Protein AF-A0A8H7WXX8-F1 (afdb_monomer_lite)

pLDDT: mean 72.3, std 23.57, range [33.09, 98.31]

Structure (mmCIF, N/CA/C/O backbone):
data_AF-A0A8H7WXX8-F1
#
_entry.id   AF-A0A8H7WXX8-F1
#
loop_
_atom_site.group_PDB
_atom_site.id
_atom_site.type_symbol
_atom_site.label_atom_id
_atom_site.label_alt_id
_atom_site.label_comp_id
_atom_site.label_asym_id
_atom_site.label_entity_id
_atom_site.label_seq_id
_atom_site.pdbx_PDB_ins_code
_atom_site.Cartn_x
_atom_site.Cartn_y
_atom_site.Cartn_z
_atom_site.occupancy
_atom_site.B_iso_or_equiv
_atom_site.auth_seq_id
_atom_site.auth_comp_id
_atom_site.auth_asym_id
_atom_site.auth_atom_id
_atom_site.pdbx_PDB_model_num
ATOM 1 N N . MET A 1 1 ? 23.672 -52.297 32.357 1.00 40.22 1 MET A N 1
ATOM 2 C CA . MET A 1 1 ? 25.130 -52.082 32.539 1.00 40.22 1 MET A CA 1
ATOM 3 C C . MET A 1 1 ? 25.827 -52.759 31.361 1.00 40.22 1 MET A C 1
ATOM 5 O O . MET A 1 1 ? 25.490 -53.898 31.115 1.00 40.22 1 MET A O 1
ATOM 9 N N . GLY A 1 2 ? 26.694 -52.182 30.537 1.00 42.31 2 GLY A N 1
ATOM 10 C CA . GLY A 1 2 ? 27.276 -50.852 30.474 1.00 42.31 2 GLY A CA 1
ATOM 11 C C . GLY A 1 2 ? 27.828 -50.578 29.061 1.00 42.31 2 GLY A C 1
ATOM 12 O O . GLY A 1 2 ? 28.259 -51.478 28.357 1.00 42.31 2 GLY A O 1
ATOM 13 N N . SER A 1 3 ? 27.739 -49.304 28.688 1.00 43.69 3 SER A N 1
ATOM 14 C CA . SER A 1 3 ? 28.697 -48.462 27.959 1.00 43.69 3 SER A CA 1
ATOM 15 C C . SER A 1 3 ? 29.525 -48.957 26.750 1.00 43.69 3 SER A C 1
ATOM 17 O O . SER A 1 3 ? 30.515 -49.655 26.902 1.00 43.69 3 SER A O 1
ATOM 19 N N . LYS A 1 4 ? 29.227 -48.310 25.607 1.00 49.16 4 LYS A N 1
ATOM 20 C CA . LYS A 1 4 ? 30.067 -47.362 24.818 1.00 49.16 4 LYS A 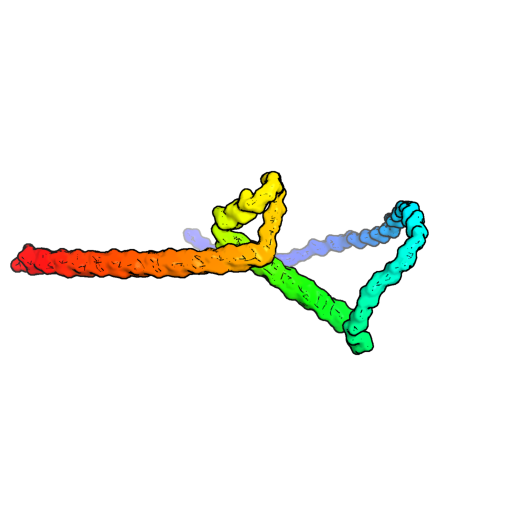CA 1
ATOM 21 C C . LYS A 1 4 ? 31.393 -47.804 24.152 1.00 49.16 4 LYS A C 1
ATOM 23 O O . LYS A 1 4 ? 32.374 -48.102 24.818 1.00 49.16 4 LYS A O 1
ATOM 28 N N . GLY A 1 5 ? 31.476 -47.446 22.858 1.00 41.72 5 GLY A N 1
ATOM 29 C CA . GLY A 1 5 ? 32.678 -46.949 22.150 1.00 41.72 5 GLY A CA 1
ATOM 30 C C . GLY A 1 5 ? 33.208 -47.895 21.057 1.00 41.72 5 GLY A C 1
ATOM 31 O O . GLY A 1 5 ? 33.133 -49.094 21.234 1.00 41.72 5 GLY A O 1
ATOM 32 N N . ARG A 1 6 ? 33.798 -47.486 19.920 1.00 42.03 6 ARG A N 1
ATOM 33 C CA . ARG A 1 6 ? 34.283 -46.181 19.435 1.00 42.03 6 ARG A CA 1
ATOM 34 C C . ARG A 1 6 ? 34.838 -46.350 17.982 1.00 42.03 6 ARG A C 1
ATOM 36 O O . ARG A 1 6 ? 35.588 -47.284 17.759 1.00 42.03 6 ARG A O 1
ATOM 43 N N . ARG A 1 7 ? 34.575 -45.369 17.089 1.00 51.28 7 ARG A N 1
ATOM 44 C CA . ARG A 1 7 ? 35.359 -44.880 15.899 1.00 51.28 7 ARG A CA 1
ATOM 45 C C . ARG A 1 7 ? 35.436 -45.643 14.541 1.00 51.28 7 ARG A C 1
ATOM 47 O O . ARG A 1 7 ? 36.187 -46.588 14.386 1.00 51.28 7 ARG A O 1
ATOM 54 N N . LYS A 1 8 ? 34.752 -45.056 13.535 1.00 44.47 8 LYS A N 1
ATOM 55 C CA . LYS A 1 8 ? 35.202 -44.424 12.252 1.00 44.47 8 LYS A CA 1
ATOM 56 C C . LYS A 1 8 ? 36.552 -44.844 11.617 1.00 44.47 8 LYS A C 1
ATOM 58 O O . LYS A 1 8 ? 37.580 -44.566 12.220 1.00 44.47 8 LYS A O 1
ATOM 63 N N . SER A 1 9 ? 36.549 -45.266 10.339 1.00 40.59 9 SER A N 1
ATOM 64 C CA . SER A 1 9 ? 37.198 -44.553 9.206 1.00 40.59 9 SER A CA 1
ATOM 65 C C . SER A 1 9 ? 36.992 -45.252 7.849 1.00 40.59 9 SER A C 1
ATOM 67 O O . SER A 1 9 ? 36.965 -46.471 7.751 1.00 40.59 9 SER A O 1
ATOM 69 N N . THR A 1 10 ? 36.855 -44.415 6.826 1.00 39.03 10 THR A N 1
ATOM 70 C CA . THR A 1 10 ? 36.746 -44.629 5.375 1.00 39.03 10 THR A CA 1
ATOM 71 C C . THR A 1 10 ? 38.097 -44.896 4.699 1.00 39.03 10 THR A C 1
ATOM 73 O O . THR A 1 10 ? 39.072 -44.282 5.130 1.00 39.03 10 THR A O 1
ATOM 76 N N . GLN A 1 11 ? 38.116 -45.668 3.598 1.00 41.81 11 GLN A N 1
ATOM 77 C CA . GLN A 1 11 ? 38.964 -45.495 2.390 1.00 41.81 11 GLN A CA 1
ATOM 78 C C . GLN A 1 11 ? 38.551 -46.541 1.314 1.00 41.81 11 GLN A C 1
ATOM 80 O O . GLN A 1 11 ? 38.459 -47.721 1.627 1.00 41.81 11 GLN A O 1
ATOM 85 N N . THR A 1 12 ? 37.941 -46.133 0.189 1.00 33.84 12 THR A N 1
ATOM 86 C CA . THR A 1 12 ? 38.526 -4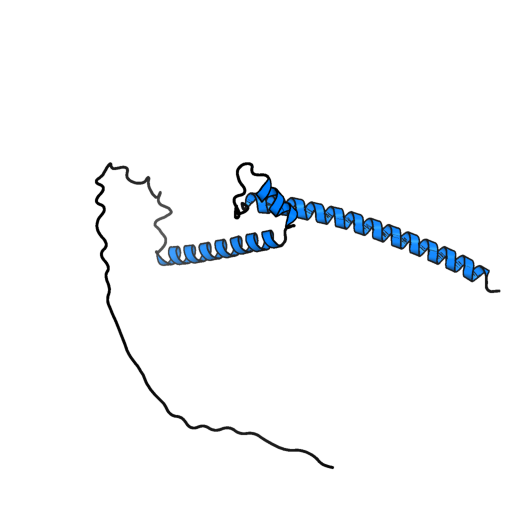5.831 -1.151 1.00 33.84 12 THR A CA 1
ATOM 87 C C . THR A 1 12 ? 38.889 -47.048 -2.016 1.00 33.84 12 THR A C 1
ATOM 89 O O . THR A 1 12 ? 39.817 -47.771 -1.685 1.00 33.84 12 THR A O 1
ATOM 92 N N . THR A 1 13 ? 38.210 -47.185 -3.164 1.00 42.72 13 THR A N 1
ATOM 93 C CA . THR A 1 13 ? 38.690 -47.672 -4.486 1.00 42.72 13 THR A CA 1
ATOM 94 C C . THR A 1 13 ? 37.670 -47.128 -5.512 1.00 42.72 13 THR A C 1
ATOM 96 O O . THR A 1 13 ? 36.482 -47.390 -5.379 1.00 42.72 13 THR A O 1
ATOM 99 N N . GLU A 1 14 ? 37.928 -46.066 -6.280 1.00 39.66 14 GLU A N 1
ATOM 100 C CA . GLU A 1 14 ? 38.730 -45.933 -7.515 1.00 39.66 14 GLU A CA 1
ATOM 101 C C . GLU A 1 14 ? 38.374 -46.898 -8.662 1.00 39.66 14 GLU A C 1
ATOM 103 O O . GLU A 1 14 ? 38.665 -48.090 -8.587 1.00 39.66 14 GLU A O 1
ATOM 108 N N . ARG A 1 15 ? 37.771 -46.316 -9.718 1.00 39.78 15 ARG A N 1
ATOM 109 C CA . ARG A 1 15 ? 37.930 -46.533 -11.181 1.00 39.78 15 ARG A CA 1
ATOM 110 C C . ARG A 1 15 ? 36.862 -45.661 -11.877 1.00 39.78 15 ARG A C 1
ATOM 112 O O . ARG A 1 15 ? 35.677 -45.867 -11.651 1.00 39.78 15 ARG A O 1
ATOM 119 N N . GLU A 1 16 ? 37.183 -44.501 -12.467 1.00 39.75 16 GLU A N 1
ATOM 120 C CA . GLU A 1 16 ? 37.710 -44.305 -13.842 1.00 39.75 16 GLU A CA 1
ATOM 121 C C . GLU A 1 16 ? 37.036 -45.249 -14.853 1.00 39.75 16 GLU A C 1
ATOM 123 O O . GLU A 1 16 ? 37.016 -46.452 -14.638 1.00 39.75 16 GLU A O 1
ATOM 128 N N . SER A 1 17 ? 36.452 -44.833 -15.975 1.00 39.19 17 SER A N 1
ATOM 129 C CA . SER A 1 17 ? 36.571 -43.636 -16.815 1.00 39.19 17 SER A CA 1
ATOM 130 C C . SER A 1 17 ? 35.573 -43.815 -17.967 1.00 39.19 17 SER A C 1
ATOM 132 O O . SER A 1 17 ? 35.411 -44.954 -18.379 1.00 39.19 17 SER A O 1
ATOM 134 N N . GLU A 1 18 ? 35.012 -42.756 -18.558 1.00 41.34 18 GLU A N 1
ATOM 135 C CA . GLU A 1 18 ? 34.835 -42.707 -20.022 1.00 41.34 18 GLU A CA 1
ATOM 136 C C . GLU A 1 18 ? 34.470 -41.301 -20.514 1.00 41.34 18 GLU A C 1
ATOM 138 O O . GLU A 1 18 ? 33.584 -40.618 -20.003 1.00 41.34 18 GLU A O 1
ATOM 143 N N . LYS A 1 19 ? 35.256 -40.857 -21.496 1.00 41.50 19 LYS A N 1
ATOM 144 C CA . LYS A 1 19 ? 35.140 -39.603 -22.234 1.00 41.50 19 LYS A CA 1
ATOM 145 C C . LYS A 1 19 ? 34.423 -39.924 -23.540 1.00 41.50 19 LYS A C 1
ATOM 147 O O . LYS A 1 19 ? 34.988 -40.641 -24.354 1.00 41.50 19 LYS A O 1
ATOM 152 N N . GLU A 1 20 ? 33.274 -39.315 -23.788 1.00 39.16 20 GLU A N 1
ATOM 153 C CA . GLU A 1 20 ? 32.626 -39.344 -25.102 1.00 39.16 20 GLU A CA 1
ATOM 154 C C . GLU A 1 20 ? 32.575 -37.918 -25.661 1.00 39.16 20 GLU A C 1
ATOM 156 O O . GLU A 1 20 ? 31.884 -37.025 -25.168 1.00 39.16 20 GLU A O 1
ATOM 161 N N . LYS A 1 21 ? 33.414 -37.701 -26.677 1.00 41.72 21 LYS A N 1
ATOM 162 C CA . LYS A 1 21 ? 33.381 -36.555 -27.577 1.00 41.72 21 LYS A CA 1
ATOM 163 C C . LYS A 1 21 ? 32.359 -36.876 -28.662 1.00 41.72 21 LYS A C 1
ATOM 165 O O . LYS A 1 21 ? 32.642 -37.728 -29.494 1.00 41.72 21 LYS A O 1
ATOM 170 N N . PHE A 1 22 ? 31.271 -36.119 -28.756 1.00 36.56 22 PHE A N 1
ATOM 171 C CA . PHE A 1 22 ? 30.501 -36.063 -29.996 1.00 36.56 22 PHE A CA 1
ATOM 172 C C . PHE A 1 22 ? 30.192 -34.615 -30.359 1.00 36.56 22 PHE A C 1
ATOM 174 O O . PHE A 1 22 ? 29.352 -33.944 -29.767 1.00 36.56 22 PHE A O 1
ATOM 181 N N . GLY A 1 23 ? 30.945 -34.117 -31.339 1.00 33.09 23 GLY A N 1
ATOM 182 C CA . GLY A 1 23 ? 30.562 -32.943 -32.099 1.00 33.09 23 GLY A CA 1
ATOM 183 C C . GLY A 1 23 ? 29.572 -33.359 -33.178 1.00 33.09 23 GLY A C 1
ATOM 184 O O . GLY A 1 23 ? 29.867 -34.249 -33.969 1.00 33.09 23 GLY A O 1
ATOM 185 N N . MET A 1 24 ? 28.438 -32.671 -33.256 1.00 41.88 24 MET A N 1
ATOM 186 C CA . MET A 1 24 ? 27.550 -32.707 -34.414 1.00 41.88 24 MET A CA 1
ATOM 187 C C . MET A 1 24 ? 27.205 -31.272 -34.804 1.00 41.88 24 MET A C 1
ATOM 189 O O . MET A 1 24 ? 26.537 -30.532 -34.088 1.00 41.88 24 MET A O 1
ATOM 193 N N . LYS A 1 25 ? 27.757 -30.879 -35.952 1.00 41.31 25 LYS A N 1
ATOM 194 C CA . LYS A 1 25 ? 27.338 -29.736 -36.761 1.00 41.31 25 LYS A CA 1
ATOM 195 C C . LYS A 1 25 ? 26.128 -30.156 -37.610 1.00 41.31 25 LYS A C 1
ATOM 197 O O . LYS A 1 25 ? 26.062 -31.326 -37.986 1.00 41.31 25 LYS A O 1
ATOM 202 N N . ARG A 1 26 ? 25.361 -29.147 -38.065 1.00 37.12 26 ARG A N 1
ATOM 203 C CA . ARG A 1 26 ? 24.238 -29.141 -39.048 1.00 37.12 26 ARG A CA 1
ATOM 204 C C . ARG A 1 26 ? 22.868 -29.243 -38.347 1.00 37.12 26 ARG A C 1
ATOM 206 O O . ARG A 1 26 ? 22.716 -30.080 -37.479 1.00 37.12 26 ARG A O 1
ATOM 213 N N . SER A 1 27 ? 21.886 -28.381 -38.609 1.00 42.44 27 SER A N 1
ATOM 214 C CA . SER A 1 27 ? 21.398 -27.915 -39.911 1.00 42.44 27 SER A CA 1
ATOM 215 C C . SER A 1 27 ? 21.223 -26.395 -40.029 1.00 42.44 27 SER A C 1
ATOM 217 O O . SER A 1 27 ? 20.784 -25.691 -39.126 1.00 42.44 27 SER A O 1
ATOM 219 N N . SER A 1 28 ? 21.580 -25.904 -41.210 1.00 38.75 28 SER A N 1
ATOM 220 C CA . SER A 1 28 ? 21.091 -24.670 -41.804 1.00 38.75 28 SER A CA 1
ATOM 221 C C . SER A 1 28 ? 19.741 -24.954 -42.462 1.00 38.75 28 SER A C 1
ATOM 223 O O . SER A 1 28 ? 19.708 -25.672 -43.462 1.00 38.75 28 SER A O 1
ATOM 225 N N . GLU A 1 29 ? 18.658 -24.376 -41.953 1.00 36.03 29 GLU A N 1
ATOM 226 C CA . GLU A 1 29 ? 17.398 -24.277 -42.691 1.00 36.03 29 GLU A CA 1
ATOM 227 C C . GLU A 1 29 ? 17.237 -22.854 -43.214 1.00 36.03 29 GLU A C 1
ATOM 229 O O . GLU A 1 29 ? 16.894 -21.910 -42.504 1.00 36.03 29 GLU A O 1
ATOM 234 N N . ALA A 1 30 ? 17.571 -22.724 -44.496 1.00 38.53 30 ALA A N 1
ATOM 235 C CA . ALA A 1 30 ? 17.175 -21.622 -45.340 1.00 38.53 30 ALA A CA 1
ATOM 236 C C . ALA A 1 30 ? 15.679 -21.773 -45.647 1.00 38.53 30 ALA A C 1
ATOM 238 O O . ALA A 1 30 ? 15.282 -22.692 -46.359 1.00 38.53 30 ALA A O 1
ATOM 239 N N . ALA A 1 31 ? 14.866 -20.860 -45.122 1.00 45.47 31 ALA A N 1
ATOM 240 C CA . ALA A 1 31 ? 13.502 -20.633 -45.578 1.00 45.47 31 ALA A CA 1
ATOM 241 C C . ALA A 1 31 ? 13.419 -19.224 -46.177 1.00 45.47 31 ALA A C 1
ATOM 243 O O . ALA A 1 31 ? 13.283 -18.221 -45.482 1.00 45.47 31 ALA A O 1
ATOM 244 N N . ASP A 1 32 ? 13.633 -19.213 -47.486 1.00 39.62 32 ASP A N 1
ATOM 245 C CA . ASP A 1 32 ? 12.936 -18.442 -48.512 1.00 39.62 32 ASP A CA 1
ATOM 246 C C . ASP A 1 32 ? 12.504 -16.987 -48.219 1.00 39.62 32 ASP A C 1
ATOM 248 O O . ASP A 1 32 ? 11.470 -16.683 -47.622 1.00 39.62 32 ASP A O 1
ATOM 252 N N . SER A 1 33 ? 13.340 -16.081 -48.723 1.00 43.47 33 SER A N 1
ATOM 253 C CA . SER A 1 33 ? 13.005 -14.938 -49.580 1.00 43.47 33 SER A CA 1
ATOM 254 C C . SER A 1 33 ? 11.538 -14.483 -49.629 1.00 43.47 33 SER A C 1
ATOM 256 O O . SER A 1 33 ? 10.743 -14.935 -50.449 1.00 43.47 33 SER A O 1
ATOM 258 N N . ARG A 1 34 ? 11.218 -13.414 -48.892 1.00 45.06 34 ARG A N 1
ATOM 259 C CA . ARG A 1 34 ? 10.220 -12.439 -49.362 1.00 45.06 34 ARG A CA 1
ATOM 260 C C . ARG A 1 34 ? 10.912 -11.137 -49.710 1.00 45.06 34 ARG A C 1
ATOM 262 O O . ARG A 1 34 ? 11.193 -10.290 -48.869 1.00 45.06 34 ARG A O 1
ATOM 269 N N . HIS A 1 35 ? 11.201 -11.043 -50.997 1.00 42.34 35 HIS A N 1
ATOM 270 C CA . HIS A 1 35 ? 11.630 -9.857 -51.710 1.00 42.34 35 HIS A CA 1
ATOM 271 C C . HIS A 1 35 ? 10.460 -8.871 -51.795 1.00 42.34 35 HIS A C 1
ATOM 273 O O . HIS A 1 35 ? 9.533 -9.069 -52.575 1.00 42.34 35 HIS A O 1
ATOM 279 N N . THR A 1 36 ? 10.482 -7.813 -50.987 1.00 47.03 36 THR A N 1
ATOM 280 C CA . THR A 1 36 ? 9.643 -6.626 -51.200 1.00 47.03 36 THR A CA 1
ATOM 281 C C . THR A 1 36 ? 10.564 -5.456 -51.512 1.00 47.03 36 THR A C 1
ATOM 283 O O . THR A 1 36 ? 11.251 -4.938 -50.630 1.00 47.03 36 THR A O 1
ATOM 286 N N . GLN A 1 37 ? 10.625 -5.079 -52.789 1.00 52.75 37 GLN A N 1
ATOM 287 C CA . GLN A 1 37 ? 11.390 -3.928 -53.253 1.00 52.75 37 GLN A CA 1
ATOM 288 C C . GLN A 1 37 ? 10.753 -2.618 -52.773 1.00 52.75 37 GLN A C 1
ATOM 290 O O . GLN A 1 37 ? 9.597 -2.326 -53.053 1.00 52.75 37 GLN A O 1
ATOM 295 N N . SER A 1 38 ? 11.565 -1.857 -52.042 1.00 41.19 38 SER A N 1
ATOM 296 C CA . SER A 1 38 ? 11.726 -0.400 -52.070 1.00 41.19 38 SER A CA 1
ATOM 297 C C . SER A 1 38 ? 10.511 0.503 -52.345 1.00 41.19 38 SER A C 1
ATOM 299 O O . SER A 1 38 ? 10.144 0.749 -53.490 1.00 41.19 38 SER A O 1
ATOM 301 N N . THR A 1 39 ? 10.135 1.254 -51.314 1.00 48.53 39 THR A N 1
ATOM 302 C CA . THR A 1 39 ? 10.135 2.723 -51.400 1.00 48.53 39 THR A CA 1
ATOM 303 C C . THR A 1 39 ? 10.952 3.249 -50.227 1.00 48.53 39 THR A C 1
ATOM 305 O O . THR A 1 39 ? 10.656 2.956 -49.070 1.00 48.53 39 THR A O 1
ATOM 308 N N . GLY A 1 40 ? 12.052 3.932 -50.541 1.00 53.91 40 GLY A N 1
ATOM 309 C CA . GLY A 1 40 ? 13.043 4.386 -49.576 1.00 53.91 40 GLY A CA 1
ATOM 310 C C . GLY A 1 40 ? 12.499 5.459 -48.640 1.00 53.91 40 GLY A C 1
ATOM 311 O O . GLY A 1 40 ? 12.200 6.569 -49.064 1.00 53.91 40 GLY A O 1
ATOM 312 N N . ILE A 1 41 ? 12.463 5.131 -47.352 1.00 56.53 41 ILE A N 1
ATOM 313 C CA . ILE A 1 41 ? 12.564 6.099 -46.263 1.00 56.53 41 ILE A CA 1
ATOM 314 C C . ILE A 1 41 ? 13.666 5.552 -45.347 1.00 56.53 41 ILE A C 1
ATOM 316 O O . ILE A 1 41 ? 13.438 4.550 -44.664 1.00 56.53 41 ILE A O 1
ATOM 320 N N . PRO A 1 42 ? 14.886 6.119 -45.360 1.00 59.31 42 PRO A N 1
ATOM 321 C CA . PRO A 1 42 ? 15.900 5.733 -44.389 1.00 59.31 42 PRO A CA 1
ATOM 322 C C . PRO A 1 42 ? 15.363 6.036 -42.979 1.00 59.31 42 PRO A C 1
ATOM 324 O O . PRO A 1 42 ? 14.787 7.109 -42.772 1.00 59.31 42 PRO A O 1
ATOM 327 N N . PRO A 1 43 ? 15.508 5.120 -42.002 1.00 59.69 43 PRO A N 1
ATOM 328 C CA . PRO A 1 43 ? 15.045 5.376 -40.645 1.00 59.69 43 PRO A CA 1
ATOM 329 C C . PRO A 1 43 ? 15.721 6.650 -40.123 1.00 59.69 43 PRO A C 1
ATOM 331 O O . PRO A 1 43 ? 16.932 6.812 -40.318 1.00 59.69 43 PRO A O 1
ATOM 334 N N . PRO A 1 44 ? 14.977 7.567 -39.476 1.00 50.69 44 PRO A N 1
ATOM 335 C CA . PRO A 1 44 ? 15.540 8.811 -38.995 1.00 50.69 44 PRO A CA 1
ATOM 336 C C . PRO A 1 44 ? 16.574 8.486 -37.923 1.00 50.69 44 PRO A C 1
ATOM 338 O O . PRO A 1 44 ? 16.249 8.108 -36.803 1.00 50.69 44 PRO A O 1
ATOM 341 N N . ASN A 1 45 ? 17.832 8.609 -38.338 1.00 45.84 45 ASN A N 1
ATOM 342 C CA . ASN A 1 45 ? 18.951 9.111 -37.568 1.00 45.84 45 ASN A CA 1
ATOM 343 C C . ASN A 1 45 ? 18.935 8.647 -36.101 1.00 45.84 45 ASN A C 1
ATOM 345 O O . ASN A 1 45 ? 18.379 9.319 -35.228 1.00 45.84 45 ASN A O 1
ATOM 349 N N . LYS A 1 46 ? 19.602 7.516 -35.824 1.00 52.34 46 LYS A N 1
ATOM 350 C CA . LYS A 1 46 ? 20.157 7.243 -34.493 1.00 52.34 46 LYS A CA 1
ATOM 351 C C . LYS A 1 46 ? 21.137 8.375 -34.203 1.00 52.34 46 LYS A C 1
ATOM 353 O O . LYS A 1 46 ? 22.323 8.258 -34.497 1.00 52.34 46 LYS A O 1
ATOM 358 N N . ARG A 1 47 ? 20.605 9.499 -33.718 1.00 44.94 47 ARG A N 1
ATOM 359 C CA . ARG A 1 47 ? 21.375 10.668 -33.318 1.00 44.94 47 ARG A CA 1
ATOM 360 C C . ARG A 1 47 ? 22.484 10.156 -32.419 1.00 44.94 47 ARG A C 1
ATOM 362 O O . ARG A 1 47 ? 22.216 9.439 -31.457 1.00 44.94 47 ARG A O 1
ATOM 369 N N . ALA A 1 48 ? 23.704 10.460 -32.826 1.00 50.53 48 ALA A N 1
ATOM 370 C CA . ALA A 1 48 ? 24.931 10.132 -32.144 1.00 50.53 48 ALA A CA 1
ATOM 371 C C . ALA A 1 48 ? 24.795 10.384 -30.633 1.00 50.53 48 ALA A C 1
ATOM 373 O O . ALA A 1 48 ? 24.800 11.525 -30.181 1.00 50.53 48 ALA A O 1
ATOM 374 N N . LEU A 1 49 ? 24.669 9.315 -29.845 1.00 55.34 49 LEU A N 1
ATOM 375 C CA . LEU A 1 49 ? 25.070 9.358 -28.446 1.00 55.34 49 LEU A CA 1
ATOM 376 C C . LEU A 1 49 ? 26.563 9.048 -28.441 1.00 55.34 49 LEU A C 1
ATOM 378 O O . LEU A 1 49 ? 26.931 7.886 -28.596 1.00 55.34 49 LEU A O 1
ATOM 382 N N . SER A 1 50 ? 27.360 10.115 -28.343 1.00 51.53 50 SER A N 1
ATOM 383 C CA . SER A 1 50 ? 28.790 10.146 -28.010 1.00 51.53 50 SER A CA 1
ATOM 384 C C . SER A 1 50 ? 29.588 8.928 -28.489 1.00 51.53 50 SER A C 1
ATOM 386 O O . SER A 1 50 ? 29.728 7.924 -27.786 1.00 51.53 50 SER A O 1
ATOM 388 N N . ASP A 1 51 ? 30.122 9.024 -29.704 1.00 56.75 51 ASP A N 1
ATOM 389 C CA . ASP A 1 51 ? 31.078 8.058 -30.244 1.00 56.75 51 ASP A CA 1
ATOM 390 C C . ASP A 1 51 ? 32.463 8.288 -29.612 1.00 56.75 51 ASP A C 1
ATOM 392 O O . ASP A 1 51 ? 33.367 8.850 -30.221 1.00 56.75 51 ASP A O 1
ATOM 396 N N . GLY A 1 52 ? 32.586 7.946 -28.327 1.00 61.94 52 GLY A N 1
ATOM 397 C CA . GLY A 1 52 ? 33.827 8.096 -27.559 1.00 61.94 52 GLY A CA 1
ATOM 398 C C . GLY A 1 52 ? 34.133 6.944 -26.601 1.00 61.94 52 GLY A C 1
ATOM 399 O O . GLY A 1 52 ? 35.264 6.836 -26.138 1.00 61.94 52 GLY A O 1
ATOM 400 N N . ASP A 1 53 ? 33.166 6.060 -26.323 1.00 61.34 53 ASP A N 1
ATOM 401 C CA . ASP A 1 53 ? 33.353 4.946 -25.388 1.00 61.34 53 ASP A CA 1
ATOM 402 C C . ASP A 1 53 ? 33.611 3.614 -26.107 1.00 61.34 53 ASP A C 1
ATOM 404 O O . ASP A 1 53 ? 32.874 3.254 -27.037 1.00 61.34 53 ASP A O 1
ATOM 408 N N . PRO A 1 54 ? 34.595 2.812 -25.652 1.00 72.50 54 PRO A N 1
ATOM 409 C CA . PRO A 1 54 ? 34.888 1.532 -26.271 1.00 72.50 54 PRO A CA 1
ATOM 410 C C . PRO A 1 54 ? 33.680 0.583 -26.150 1.00 72.50 54 PRO A C 1
ATOM 412 O O . PRO A 1 54 ? 32.981 0.571 -25.131 1.00 72.50 54 PRO A O 1
ATOM 415 N N . PRO A 1 55 ? 33.442 -0.294 -27.143 1.00 75.75 55 PRO A N 1
ATOM 416 C CA . PRO A 1 55 ? 32.249 -1.149 -27.218 1.00 75.75 55 PRO A CA 1
ATOM 417 C C . PRO A 1 55 ? 32.029 -2.031 -25.976 1.00 75.75 55 PRO A C 1
ATOM 419 O O . PRO A 1 55 ? 30.892 -2.362 -25.638 1.00 75.75 55 PRO A O 1
ATOM 422 N N . LYS A 1 56 ? 33.104 -2.364 -25.249 1.00 75.56 56 LYS A N 1
ATOM 423 C CA . LYS A 1 56 ? 33.058 -3.108 -23.980 1.00 75.56 56 LYS A CA 1
ATOM 424 C C . LYS A 1 56 ? 32.415 -2.306 -22.839 1.00 75.56 56 LYS A C 1
ATOM 426 O O . LYS A 1 56 ? 31.653 -2.875 -22.062 1.00 75.56 56 LYS A O 1
ATOM 431 N N . VAL A 1 57 ? 32.672 -0.998 -22.755 1.00 80.00 57 VAL A N 1
ATOM 432 C CA . VAL A 1 57 ? 32.080 -0.110 -21.735 1.00 80.00 57 VAL A CA 1
ATOM 433 C C . VAL A 1 57 ? 30.579 0.034 -21.974 1.00 80.00 57 VAL A C 1
ATOM 435 O O . VAL A 1 57 ? 29.790 -0.151 -21.049 1.00 80.00 57 VAL A O 1
ATOM 438 N N . ARG A 1 58 ? 30.164 0.213 -23.234 1.00 87.44 58 ARG A N 1
ATOM 439 C CA . ARG A 1 58 ? 28.742 0.263 -23.623 1.00 87.44 58 ARG A CA 1
ATOM 440 C C . ARG A 1 58 ? 28.015 -1.049 -23.323 1.00 87.44 58 ARG A C 1
ATOM 442 O O . ARG A 1 58 ? 26.896 -1.038 -22.821 1.00 87.44 58 ARG A O 1
ATOM 449 N N . HIS A 1 59 ? 28.653 -2.187 -23.597 1.00 89.38 59 HIS A N 1
ATOM 450 C CA . HIS A 1 59 ? 28.092 -3.500 -23.284 1.00 89.38 59 HIS A CA 1
ATOM 451 C C . HIS A 1 59 ? 27.885 -3.699 -21.776 1.00 89.38 59 HIS A C 1
ATOM 453 O O . HIS A 1 59 ? 26.794 -4.085 -21.356 1.00 89.38 59 HIS A O 1
ATOM 459 N N . ASN A 1 60 ? 28.892 -3.372 -20.962 1.00 92.38 60 ASN A N 1
ATOM 460 C CA . ASN A 1 60 ? 28.786 -3.441 -19.504 1.00 92.38 60 ASN A CA 1
ATOM 461 C C . ASN A 1 60 ? 27.698 -2.502 -18.970 1.00 92.38 60 ASN A C 1
ATOM 463 O O . ASN A 1 60 ? 26.894 -2.916 -18.139 1.00 92.38 60 ASN A O 1
ATOM 467 N N . HIS A 1 61 ? 27.622 -1.273 -19.486 1.00 94.62 61 HIS A N 1
ATOM 468 C CA . HIS A 1 61 ? 26.571 -0.324 -19.126 1.00 94.62 61 HIS A CA 1
ATOM 469 C C . HIS A 1 61 ? 25.172 -0.877 -19.438 1.00 94.62 61 HIS A C 1
ATOM 471 O O . HIS A 1 61 ? 24.304 -0.873 -18.570 1.00 94.62 61 HIS A O 1
ATOM 477 N N . ASN A 1 62 ? 24.972 -1.454 -20.626 1.00 94.88 62 ASN A N 1
ATOM 478 C CA . ASN A 1 62 ? 23.697 -2.062 -21.012 1.00 94.88 62 ASN A CA 1
ATOM 479 C C . ASN A 1 62 ? 23.308 -3.246 -20.113 1.00 94.88 62 ASN A C 1
ATOM 481 O O . ASN A 1 62 ? 22.131 -3.410 -19.789 1.00 94.88 62 ASN A O 1
ATOM 485 N N . ILE A 1 63 ? 24.273 -4.081 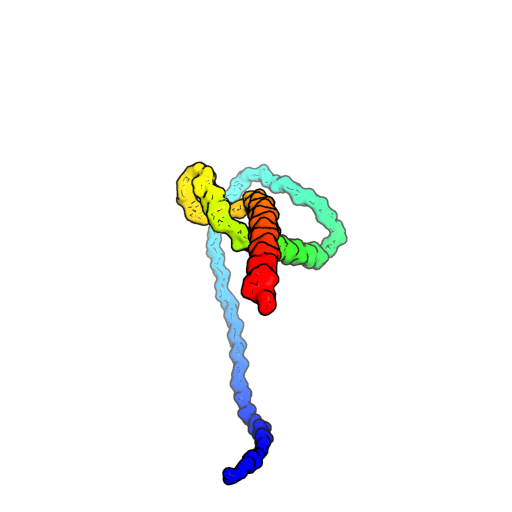-19.709 1.00 95.94 63 ILE A N 1
ATOM 486 C CA . ILE A 1 63 ? 24.021 -5.178 -18.761 1.00 95.94 63 ILE A CA 1
ATOM 487 C C . ILE A 1 63 ? 23.580 -4.614 -17.412 1.00 95.94 63 ILE A C 1
ATOM 489 O O . ILE A 1 63 ? 22.594 -5.090 -16.848 1.00 95.94 63 ILE A O 1
ATOM 493 N N . THR A 1 64 ? 24.295 -3.612 -16.903 1.00 96.62 64 THR A N 1
ATOM 494 C CA . THR A 1 64 ? 23.972 -2.960 -15.631 1.00 96.62 64 THR A CA 1
ATOM 495 C C . THR A 1 64 ? 22.578 -2.344 -15.670 1.00 96.62 64 THR A C 1
ATOM 497 O O . THR A 1 64 ? 21.769 -2.630 -14.791 1.00 96.62 64 THR A O 1
ATOM 500 N N . GLU A 1 65 ? 22.250 -1.598 -16.724 1.00 97.75 65 GLU A N 1
ATOM 501 C CA . GLU A 1 65 ? 20.932 -0.986 -16.903 1.00 97.75 65 GLU A CA 1
ATOM 502 C C . GLU A 1 65 ? 19.823 -2.039 -17.011 1.00 97.75 65 GLU A C 1
ATOM 504 O O . GLU A 1 65 ? 18.781 -1.934 -16.366 1.00 97.75 65 GLU A O 1
ATOM 509 N N . LYS A 1 66 ? 20.053 -3.124 -17.763 1.00 97.69 66 LYS A N 1
ATOM 510 C CA . LYS A 1 66 ? 19.092 -4.231 -17.850 1.00 97.69 66 LYS A CA 1
ATOM 511 C C . LYS A 1 66 ? 18.834 -4.862 -16.481 1.00 97.69 66 LYS A C 1
ATOM 513 O O . LYS A 1 66 ? 17.681 -5.134 -16.153 1.00 97.69 66 LYS A O 1
ATOM 518 N N . ARG A 1 67 ? 19.882 -5.088 -15.681 1.00 97.88 67 ARG A N 1
ATOM 519 C CA . ARG A 1 67 ? 19.753 -5.624 -14.314 1.00 97.88 67 ARG A CA 1
ATOM 520 C C . ARG A 1 67 ? 19.006 -4.656 -13.402 1.00 97.88 67 ARG A C 1
ATOM 522 O O . ARG A 1 67 ? 18.129 -5.095 -12.664 1.00 97.88 67 ARG A O 1
ATOM 529 N N . TYR A 1 68 ? 19.310 -3.362 -13.487 1.00 98.31 68 TYR A N 1
ATOM 530 C CA . TYR A 1 68 ? 18.607 -2.325 -12.735 1.00 98.31 68 TYR A CA 1
ATOM 531 C C . TYR A 1 68 ? 17.111 -2.311 -13.069 1.00 98.31 68 TYR A C 1
ATOM 533 O O . TYR A 1 68 ? 16.277 -2.417 -12.171 1.00 98.31 68 TYR A O 1
ATOM 541 N N . ARG A 1 69 ? 16.762 -2.298 -14.361 1.00 97.94 69 ARG A N 1
ATOM 542 C CA . ARG A 1 69 ? 15.366 -2.348 -14.819 1.00 97.94 69 ARG A CA 1
ATOM 543 C C . ARG A 1 69 ? 14.655 -3.636 -14.418 1.00 97.94 69 ARG A C 1
ATOM 545 O O . ARG A 1 69 ? 13.474 -3.573 -14.097 1.00 97.94 69 ARG A O 1
ATOM 552 N N . SER A 1 70 ? 15.349 -4.776 -14.434 1.00 97.88 70 SER A N 1
ATOM 553 C CA . SER A 1 70 ? 14.796 -6.048 -13.953 1.00 97.88 70 SER A CA 1
ATOM 554 C C . SER A 1 70 ? 14.436 -5.948 -12.476 1.00 97.88 70 SER A C 1
ATOM 556 O O . SER A 1 70 ? 13.276 -6.123 -12.137 1.00 97.88 70 SER A O 1
ATOM 558 N N . ARG A 1 71 ? 15.390 -5.537 -11.629 1.00 97.94 71 ARG A N 1
ATOM 559 C CA . ARG A 1 71 ? 15.161 -5.364 -10.189 1.00 97.94 71 ARG A CA 1
ATOM 560 C C . ARG A 1 71 ? 14.010 -4.399 -9.902 1.00 97.94 71 ARG A C 1
ATOM 562 O O . ARG A 1 71 ? 13.230 -4.635 -8.989 1.00 97.94 71 ARG A O 1
ATOM 569 N N . LEU A 1 72 ? 13.913 -3.308 -10.661 1.00 97.31 72 LEU A N 1
ATOM 570 C CA . LEU A 1 72 ? 12.810 -2.358 -10.534 1.00 97.31 72 LEU A CA 1
ATOM 571 C C . LEU A 1 72 ? 11.474 -3.013 -10.900 1.00 97.31 72 LEU A C 1
ATOM 573 O O . LEU A 1 72 ? 10.500 -2.821 -10.187 1.00 97.31 72 LEU A O 1
ATOM 577 N N . ASN A 1 73 ? 11.403 -3.789 -11.982 1.00 96.56 73 ASN A N 1
ATOM 578 C CA . ASN A 1 73 ? 10.172 -4.496 -12.339 1.00 96.56 73 ASN A CA 1
ATOM 579 C C . ASN A 1 73 ? 9.770 -5.516 -11.261 1.00 96.56 73 ASN A C 1
ATOM 581 O O . ASN A 1 73 ? 8.604 -5.539 -10.887 1.00 96.56 73 ASN A O 1
ATOM 585 N N . ASP A 1 74 ? 10.729 -6.250 -10.689 1.00 97.00 74 ASP A N 1
ATOM 586 C CA . ASP A 1 74 ? 10.466 -7.195 -9.594 1.00 97.00 74 ASP A CA 1
ATOM 587 C C . ASP A 1 74 ? 9.851 -6.481 -8.367 1.00 97.00 74 ASP A C 1
ATOM 589 O O . ASP A 1 74 ? 8.990 -7.022 -7.671 1.00 97.00 74 ASP A O 1
ATOM 593 N N . GLN A 1 75 ? 10.251 -5.227 -8.111 1.00 97.31 75 GLN A N 1
ATOM 594 C CA . GLN A 1 75 ? 9.648 -4.394 -7.062 1.00 97.31 75 GLN A CA 1
ATOM 595 C C . GLN A 1 75 ? 8.203 -3.993 -7.381 1.00 97.31 75 GLN A C 1
ATOM 597 O O . GLN A 1 75 ? 7.397 -3.916 -6.460 1.00 97.31 75 GLN A O 1
ATOM 602 N N . PHE A 1 76 ? 7.850 -3.766 -8.651 1.00 96.19 76 PHE A N 1
ATOM 603 C CA . PHE A 1 76 ? 6.455 -3.524 -9.045 1.00 96.19 76 PHE A CA 1
ATOM 604 C C . PHE A 1 76 ? 5.590 -4.771 -8.864 1.00 96.19 76 PHE A C 1
ATOM 606 O O . PHE A 1 76 ? 4.462 -4.645 -8.398 1.00 96.19 76 PHE A O 1
ATOM 613 N N . ASP A 1 77 ? 6.118 -5.956 -9.173 1.00 94.56 77 ASP A N 1
ATOM 614 C CA . ASP A 1 77 ? 5.400 -7.220 -8.966 1.00 94.56 77 ASP A CA 1
ATOM 615 C C . ASP A 1 77 ? 5.194 -7.503 -7.468 1.00 94.56 77 ASP A C 1
ATOM 617 O O . ASP A 1 77 ? 4.114 -7.911 -7.042 1.00 94.56 77 ASP A O 1
ATOM 621 N N . THR A 1 78 ? 6.210 -7.209 -6.650 1.00 96.50 78 THR A N 1
ATOM 622 C CA . THR A 1 78 ? 6.116 -7.281 -5.181 1.00 96.50 78 THR A CA 1
ATOM 623 C C . THR A 1 78 ? 5.121 -6.262 -4.627 1.00 96.50 78 THR A C 1
ATOM 625 O O . THR A 1 78 ? 4.369 -6.566 -3.707 1.00 96.50 78 THR A O 1
ATOM 628 N N . LEU A 1 79 ? 5.095 -5.045 -5.177 1.00 96.56 79 LEU A N 1
ATOM 629 C CA . LEU A 1 79 ? 4.133 -4.030 -4.766 1.00 96.56 79 LEU A CA 1
ATOM 630 C C . LEU A 1 79 ? 2.710 -4.474 -5.109 1.00 96.56 79 LEU A C 1
ATOM 632 O O . LEU A 1 79 ? 1.851 -4.425 -4.242 1.00 96.56 79 LEU A O 1
ATOM 636 N N . LEU A 1 80 ? 2.479 -4.977 -6.325 1.00 94.25 80 LEU A N 1
ATOM 637 C CA . LEU A 1 80 ? 1.188 -5.514 -6.763 1.00 94.25 80 LEU A CA 1
ATOM 638 C C . LEU A 1 80 ? 0.651 -6.612 -5.842 1.00 94.25 80 LEU A C 1
ATOM 640 O O . LEU A 1 80 ? -0.536 -6.603 -5.532 1.00 94.25 80 LEU A O 1
ATOM 644 N N . SER A 1 81 ? 1.505 -7.534 -5.391 1.00 93.25 81 SER A N 1
ATOM 645 C CA . SER A 1 81 ? 1.082 -8.621 -4.500 1.00 93.25 81 SER A CA 1
ATOM 646 C C . SER A 1 81 ? 0.758 -8.163 -3.075 1.00 93.25 81 SER A C 1
ATOM 648 O O . SER A 1 81 ? 0.013 -8.848 -2.378 1.00 93.25 81 SER A O 1
ATOM 650 N N . ALA A 1 82 ? 1.282 -7.011 -2.648 1.00 95.38 82 ALA A N 1
ATOM 651 C CA . ALA A 1 82 ? 0.965 -6.400 -1.360 1.00 95.38 82 ALA A CA 1
ATOM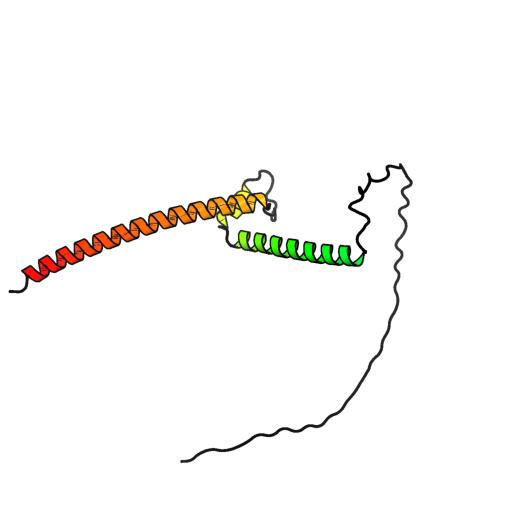 652 C C . ALA A 1 82 ? -0.338 -5.578 -1.382 1.00 95.38 82 ALA A C 1
ATOM 654 O O . ALA A 1 82 ? -0.834 -5.202 -0.322 1.00 95.38 82 ALA A O 1
ATOM 655 N N . LEU A 1 83 ? -0.888 -5.278 -2.564 1.00 94.25 83 LEU A N 1
ATOM 656 C CA . LEU A 1 83 ? -2.119 -4.501 -2.693 1.00 94.25 83 LEU A CA 1
ATOM 657 C C . LEU A 1 83 ? -3.367 -5.363 -2.468 1.00 94.25 83 LEU A C 1
ATOM 659 O O . LEU A 1 83 ? -3.379 -6.553 -2.788 1.00 94.25 83 LEU A O 1
ATOM 663 N N . PRO A 1 84 ? -4.462 -4.762 -1.971 1.00 92.69 84 PRO A N 1
ATOM 664 C CA . PRO A 1 84 ? -5.726 -5.463 -1.805 1.00 92.69 84 PRO A CA 1
ATOM 665 C C . PRO A 1 84 ? -6.258 -5.965 -3.154 1.00 92.69 84 PRO A C 1
ATOM 667 O O . PRO A 1 84 ? -6.472 -5.193 -4.093 1.00 92.69 84 PRO A O 1
ATOM 670 N N . ALA A 1 85 ? -6.527 -7.272 -3.223 1.00 86.62 85 ALA A N 1
ATOM 671 C CA . ALA A 1 85 ? -7.022 -7.939 -4.428 1.00 86.62 85 ALA A CA 1
ATOM 672 C C . ALA A 1 85 ? -8.352 -7.352 -4.935 1.00 86.62 85 ALA A C 1
ATOM 674 O O . ALA A 1 85 ? -8.606 -7.355 -6.136 1.00 86.62 85 ALA A O 1
ATOM 675 N N . SER A 1 86 ? -9.182 -6.807 -4.041 1.00 84.56 86 SER A N 1
ATOM 676 C CA . SER A 1 86 ? -10.428 -6.120 -4.397 1.00 84.56 86 SER A CA 1
ATOM 677 C C . SER A 1 86 ? -10.185 -4.854 -5.219 1.00 84.56 86 SER A C 1
ATOM 679 O O . SER A 1 86 ? -10.876 -4.635 -6.211 1.00 84.56 86 SER A O 1
ATOM 681 N N . SER A 1 87 ? -9.190 -4.042 -4.855 1.00 84.06 87 SER A N 1
ATOM 682 C CA . SER A 1 87 ? -8.861 -2.810 -5.581 1.00 84.06 87 SER A CA 1
ATOM 683 C C . SER A 1 87 ? -8.206 -3.104 -6.932 1.00 84.06 87 SER A C 1
ATOM 685 O O . SER A 1 87 ? -8.491 -2.435 -7.922 1.00 84.06 87 SER A O 1
ATOM 687 N N . VAL A 1 88 ? -7.385 -4.156 -6.994 1.00 85.00 88 VAL A N 1
ATOM 688 C CA . VAL A 1 88 ? -6.818 -4.696 -8.242 1.00 85.00 88 VAL A CA 1
ATOM 689 C C . VAL A 1 88 ? -7.941 -5.166 -9.179 1.00 85.00 88 VAL A C 1
ATOM 691 O O . VAL A 1 88 ? -8.017 -4.715 -10.323 1.00 85.00 88 VAL A O 1
ATOM 694 N N . ALA A 1 89 ? -8.866 -5.992 -8.681 1.00 82.69 89 ALA A N 1
ATOM 695 C CA . ALA A 1 89 ? -9.993 -6.510 -9.458 1.00 82.69 89 ALA A CA 1
ATOM 696 C C . ALA A 1 89 ? -10.964 -5.408 -9.921 1.00 82.69 89 ALA A C 1
ATOM 698 O O . ALA A 1 89 ? -11.513 -5.484 -11.021 1.00 82.69 89 ALA A O 1
ATOM 699 N N . ALA A 1 90 ? -11.159 -4.354 -9.121 1.00 82.25 90 ALA A N 1
ATOM 700 C CA . ALA A 1 90 ? -12.007 -3.222 -9.489 1.00 82.25 90 ALA A CA 1
ATOM 701 C C . ALA A 1 90 ? -11.488 -2.483 -10.735 1.00 82.25 90 ALA A C 1
ATOM 703 O O . ALA A 1 90 ? -12.277 -2.099 -11.600 1.00 82.25 90 ALA A O 1
ATOM 704 N N . ILE A 1 91 ? -10.168 -2.320 -10.870 1.00 78.69 91 ILE A N 1
ATOM 705 C CA . ILE A 1 91 ? -9.565 -1.693 -12.056 1.00 78.69 91 ILE A CA 1
ATOM 706 C C . ILE A 1 91 ? -9.648 -2.615 -13.277 1.00 78.69 91 ILE A C 1
ATOM 708 O O . ILE A 1 91 ? -9.878 -2.140 -14.394 1.00 78.69 91 ILE A O 1
ATOM 712 N N . GLU A 1 92 ? -9.499 -3.926 -13.085 1.00 75.50 92 GLU A N 1
ATOM 713 C CA . GLU A 1 92 ? -9.677 -4.902 -14.165 1.00 75.50 92 GLU A CA 1
ATOM 714 C C . GLU A 1 92 ? -11.123 -4.921 -14.695 1.00 75.50 92 GLU A C 1
ATOM 716 O O . GLU A 1 92 ? -11.316 -5.027 -15.905 1.00 75.50 92 GLU A O 1
ATOM 721 N N . GLY A 1 93 ? -12.126 -4.739 -13.826 1.00 66.69 93 GLY A N 1
ATOM 722 C CA . GLY A 1 93 ? -13.549 -4.736 -14.196 1.00 66.69 93 GLY A CA 1
ATOM 723 C C . GLY A 1 93 ? -14.129 -3.395 -14.679 1.00 66.69 93 GLY A C 1
ATOM 724 O O . GLY A 1 93 ? -15.131 -3.391 -15.390 1.00 66.69 93 GLY A O 1
ATOM 725 N N . SER A 1 94 ? -13.530 -2.253 -14.317 1.00 62.91 94 SER A N 1
ATOM 726 C CA . SER A 1 94 ? -14.089 -0.908 -14.584 1.00 62.91 94 SER A CA 1
ATOM 727 C C . SER A 1 94 ? -13.742 -0.336 -15.971 1.00 62.91 94 SER A C 1
ATOM 729 O O . SER A 1 94 ? -14.425 0.553 -16.484 1.00 62.91 94 SER A O 1
ATOM 731 N N . SER A 1 95 ? -12.704 -0.852 -16.638 1.00 57.75 95 SER A N 1
ATOM 732 C CA . SER A 1 95 ? -12.338 -0.400 -17.989 1.00 57.75 95 SER A CA 1
ATOM 733 C C . SER A 1 95 ? -13.300 -0.998 -19.024 1.00 57.75 95 SER A C 1
ATOM 735 O O . SER A 1 95 ? -13.107 -2.107 -19.515 1.00 57.75 95 SER A O 1
ATOM 737 N N . GLY A 1 96 ? -14.385 -0.270 -19.299 1.00 52.00 96 GLY A N 1
ATOM 738 C CA . GLY A 1 96 ? -15.503 -0.702 -20.133 1.00 52.00 96 GLY A CA 1
ATOM 739 C C . GLY A 1 96 ? -15.094 -1.312 -21.477 1.00 52.00 96 GLY A C 1
ATOM 740 O O . GLY A 1 96 ? -14.475 -0.659 -22.315 1.00 52.00 96 GLY A O 1
ATOM 741 N N . GLY A 1 97 ? -15.522 -2.556 -21.699 1.00 50.31 97 GLY A N 1
ATOM 742 C CA . GLY A 1 97 ? -15.481 -3.214 -23.002 1.00 50.31 97 GLY A CA 1
ATOM 743 C C . GLY A 1 97 ? -14.851 -4.601 -22.968 1.00 50.31 97 GLY A C 1
ATOM 744 O O . GLY A 1 97 ? -13.682 -4.750 -23.301 1.00 50.31 97 GLY A O 1
ATOM 745 N N . LYS A 1 98 ? -15.691 -5.608 -22.686 1.00 47.59 98 LYS A N 1
ATOM 746 C CA . LYS A 1 98 ? -15.397 -7.053 -22.667 1.00 47.59 98 LYS A CA 1
ATOM 747 C C . LYS A 1 98 ? -14.398 -7.465 -21.587 1.00 47.59 98 LYS A C 1
ATOM 749 O O . LYS A 1 98 ? -13.251 -7.041 -21.595 1.00 47.59 98 LYS A O 1
ATOM 754 N N . GLU A 1 99 ? -14.851 -8.365 -20.718 1.00 50.88 99 GLU A N 1
ATOM 755 C CA . GLU A 1 99 ? -14.024 -9.199 -19.848 1.00 50.88 99 GLU A CA 1
ATOM 756 C C . GLU A 1 99 ? -12.845 -9.761 -20.658 1.00 50.88 99 GLU A C 1
ATOM 758 O O . GLU A 1 99 ? -12.976 -10.737 -21.396 1.00 50.88 99 GLU A O 1
ATOM 763 N N . GLN A 1 100 ? -11.701 -9.085 -20.600 1.00 50.25 100 GLN A N 1
ATOM 764 C CA . GLN A 1 100 ? -10.447 -9.602 -21.116 1.00 50.25 100 GLN A CA 1
ATOM 765 C C . GLN A 1 100 ? -9.719 -10.188 -19.913 1.00 50.25 100 GLN A C 1
ATOM 767 O O . GLN A 1 100 ? -9.080 -9.433 -19.173 1.00 50.25 100 GLN A O 1
ATOM 772 N N . PRO A 1 101 ? -9.835 -11.507 -19.671 1.00 46.91 101 PRO A N 1
ATOM 773 C CA . PRO A 1 101 ? -9.047 -12.149 -18.635 1.00 46.91 101 PRO A CA 1
ATOM 774 C C . PRO A 1 101 ? -7.566 -11.908 -18.948 1.00 46.91 101 PRO A C 1
ATOM 776 O O . PRO A 1 101 ? -7.058 -12.353 -19.977 1.00 46.91 101 PRO A O 1
ATOM 779 N N . GLY A 1 102 ? -6.883 -11.156 -18.082 1.00 55.88 102 GLY A N 1
ATOM 780 C CA . GLY A 1 102 ? -5.451 -10.879 -18.208 1.00 55.88 102 GLY A CA 1
ATOM 781 C C . GLY A 1 102 ? -5.059 -9.462 -18.640 1.00 55.88 102 GLY A C 1
ATOM 782 O O . GLY A 1 102 ? -3.923 -9.276 -19.096 1.00 55.88 102 GLY A O 1
ATOM 783 N N . ARG A 1 103 ? -5.929 -8.447 -18.495 1.00 68.31 103 ARG A N 1
ATOM 784 C CA . ARG A 1 103 ? -5.490 -7.044 -18.615 1.00 68.31 103 ARG A CA 1
ATOM 785 C C . ARG A 1 103 ? -4.502 -6.727 -17.486 1.00 68.31 103 ARG A C 1
ATOM 787 O O . ARG A 1 103 ? -4.877 -6.573 -16.336 1.00 68.31 103 ARG A O 1
ATOM 794 N N . LYS A 1 104 ? -3.221 -6.620 -17.839 1.00 77.31 104 LYS A N 1
ATOM 795 C CA . LYS A 1 104 ? -2.142 -6.300 -16.896 1.00 77.31 104 LYS A CA 1
ATOM 796 C C . LYS A 1 104 ? -2.296 -4.868 -16.383 1.00 77.31 104 LYS A C 1
ATOM 798 O O . LYS A 1 104 ? -2.377 -3.943 -17.192 1.00 77.31 104 LYS A O 1
ATOM 803 N N . ILE A 1 105 ? -2.274 -4.697 -15.063 1.00 84.81 105 ILE A N 1
ATOM 804 C CA . ILE A 1 105 ? -2.269 -3.385 -14.408 1.00 84.81 105 ILE A CA 1
ATOM 805 C C . ILE A 1 105 ? -1.024 -2.605 -14.842 1.00 84.81 105 ILE A C 1
ATOM 807 O O . ILE A 1 105 ? 0.100 -3.117 -14.851 1.00 84.81 105 ILE A O 1
ATOM 811 N N . SER A 1 106 ? -1.223 -1.351 -15.235 1.00 92.19 106 SER A N 1
ATOM 812 C CA . SER A 1 106 ? -0.142 -0.455 -15.630 1.00 92.19 106 SER A CA 1
ATOM 813 C C . SER A 1 106 ? 0.657 0.023 -14.416 1.00 92.19 106 SER A C 1
ATOM 815 O O . SER A 1 106 ? 0.133 0.175 -13.318 1.00 92.19 106 SER A O 1
ATOM 817 N N . LYS A 1 107 ? 1.938 0.357 -14.614 1.00 93.88 107 LYS A N 1
ATOM 818 C CA . LYS A 1 107 ? 2.801 0.865 -13.529 1.00 93.88 107 LYS A CA 1
ATOM 819 C C . LYS A 1 107 ? 2.226 2.097 -12.822 1.00 93.88 107 LYS A C 1
ATOM 821 O O . LYS A 1 107 ? 2.432 2.252 -11.626 1.00 93.88 107 LYS A O 1
ATOM 826 N N . ALA A 1 108 ? 1.526 2.966 -13.553 1.00 94.12 108 ALA A N 1
ATOM 827 C CA . ALA A 1 108 ? 0.877 4.138 -12.974 1.00 94.12 108 ALA A CA 1
ATOM 828 C C . ALA A 1 108 ? -0.292 3.737 -12.061 1.00 94.12 108 ALA A C 1
ATOM 830 O O . ALA A 1 108 ? -0.371 4.225 -10.938 1.00 94.12 108 ALA A O 1
ATOM 831 N N . GLU A 1 109 ? -1.144 2.808 -12.508 1.00 93.62 109 GLU A N 1
ATOM 832 C CA . GLU A 1 109 ? -2.251 2.275 -11.701 1.00 93.62 109 GLU A CA 1
ATOM 833 C C . GLU A 1 109 ? -1.734 1.593 -10.422 1.00 93.62 109 GLU A C 1
ATOM 835 O O . GLU A 1 109 ? -2.279 1.846 -9.353 1.00 93.62 109 GLU A O 1
ATOM 840 N N . VAL A 1 110 ? -0.636 0.820 -10.489 1.00 94.94 110 VAL A N 1
ATOM 841 C CA . VAL A 1 110 ? -0.009 0.221 -9.289 1.00 94.94 110 VAL A CA 1
ATOM 842 C C . VAL A 1 110 ? 0.360 1.289 -8.256 1.00 94.94 110 VAL A C 1
ATOM 844 O O . VAL A 1 110 ? 0.097 1.120 -7.069 1.00 94.94 110 VAL A O 1
ATOM 847 N N . LEU A 1 111 ? 0.964 2.398 -8.692 1.00 97.00 111 LEU A N 1
ATOM 848 C CA . LEU A 1 111 ? 1.379 3.472 -7.785 1.00 97.00 111 LEU A CA 1
ATOM 849 C C . LEU A 1 111 ? 0.185 4.216 -7.176 1.00 97.00 111 LEU A C 1
ATOM 851 O O . LEU A 1 111 ? 0.243 4.596 -6.008 1.00 97.00 111 LEU A O 1
ATOM 855 N N . ILE A 1 112 ? -0.887 4.413 -7.948 1.00 95.31 112 ILE A N 1
ATOM 856 C CA . ILE A 1 112 ? -2.127 5.029 -7.455 1.00 95.31 112 ILE A CA 1
ATOM 857 C C . ILE A 1 112 ? -2.752 4.139 -6.378 1.00 95.31 112 ILE A C 1
ATOM 859 O O . ILE A 1 112 ? -2.974 4.608 -5.263 1.00 95.31 112 ILE A O 1
ATOM 863 N N . LEU A 1 113 ? -2.931 2.848 -6.670 1.00 95.69 113 LEU A N 1
ATOM 864 C CA . LEU A 1 113 ? -3.473 1.882 -5.715 1.00 95.69 113 LEU A CA 1
ATOM 865 C C . LEU A 1 113 ? -2.628 1.784 -4.442 1.00 95.69 113 LEU A C 1
ATOM 867 O O . LEU A 1 113 ? -3.169 1.714 -3.343 1.00 95.69 113 LEU A O 1
ATOM 871 N N . ALA A 1 114 ? -1.300 1.798 -4.572 1.00 97.06 114 ALA A N 1
ATOM 872 C CA . ALA A 1 114 ? -0.403 1.776 -3.423 1.00 97.06 114 ALA A CA 1
ATOM 873 C C . ALA A 1 114 ? -0.571 3.004 -2.535 1.00 97.06 114 ALA A C 1
ATOM 875 O O . ALA A 1 114 ? -0.630 2.874 -1.314 1.00 97.06 114 ALA A O 1
ATOM 876 N N . LYS A 1 115 ? -0.692 4.189 -3.138 1.00 97.44 115 LYS A N 1
ATOM 877 C CA . LYS A 1 115 ? -0.942 5.420 -2.393 1.00 97.44 115 LYS A CA 1
ATOM 878 C C . LYS A 1 115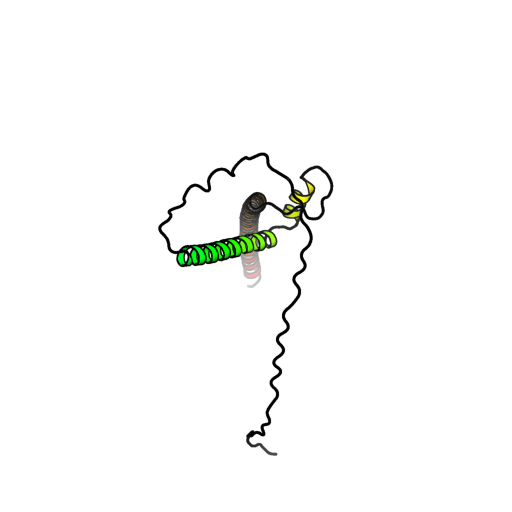 ? -2.263 5.344 -1.627 1.00 97.44 115 LYS A C 1
ATOM 880 O O . LYS A 1 115 ? -2.282 5.645 -0.439 1.00 97.44 115 LYS A O 1
ATOM 885 N N . GLU A 1 116 ? -3.340 4.935 -2.292 1.00 96.19 116 GLU A N 1
ATOM 886 C CA . GLU A 1 116 ? -4.659 4.792 -1.664 1.00 96.19 116 GLU A CA 1
ATOM 887 C C . GLU A 1 116 ? -4.638 3.755 -0.537 1.00 96.19 116 GLU A C 1
ATOM 889 O O . GLU A 1 116 ? -5.203 3.980 0.531 1.00 96.19 116 GLU A O 1
ATOM 894 N N . HIS A 1 117 ? -3.933 2.639 -0.738 1.00 96.94 117 HIS A N 1
ATOM 895 C CA . HIS A 1 117 ? -3.824 1.595 0.271 1.00 96.94 117 HIS A CA 1
ATOM 896 C C . HIS A 1 117 ? -3.052 2.055 1.513 1.00 96.94 117 HIS A C 1
ATOM 898 O O . HIS A 1 117 ? -3.489 1.781 2.627 1.00 96.94 117 HIS A O 1
ATOM 904 N N . ILE A 1 118 ? -1.946 2.788 1.338 1.00 97.81 118 ILE A N 1
ATOM 905 C CA . ILE A 1 118 ? -1.197 3.373 2.459 1.00 97.81 118 ILE A CA 1
ATOM 906 C C . ILE A 1 118 ? -2.099 4.312 3.263 1.00 97.81 118 ILE A C 1
ATOM 908 O O . ILE A 1 118 ? -2.186 4.162 4.477 1.00 97.81 118 ILE A O 1
ATOM 912 N N . GLN A 1 119 ? -2.828 5.209 2.593 1.00 97.88 119 GLN A N 1
ATOM 913 C CA . GLN A 1 119 ? -3.744 6.137 3.264 1.00 97.88 119 GLN A CA 1
ATOM 914 C C . GLN A 1 119 ? -4.830 5.399 4.055 1.00 97.88 119 GLN A C 1
ATOM 916 O O . GLN A 1 119 ? -5.093 5.730 5.206 1.00 97.88 119 GLN A O 1
ATOM 921 N N . ALA A 1 120 ? -5.422 4.355 3.470 1.00 96.75 120 ALA A N 1
ATOM 922 C CA . ALA A 1 120 ? -6.423 3.543 4.156 1.00 96.75 120 ALA A CA 1
ATOM 923 C C . ALA A 1 120 ? -5.853 2.835 5.399 1.00 96.75 120 ALA A C 1
ATOM 925 O O . ALA A 1 120 ? -6.518 2.773 6.434 1.00 96.75 120 ALA A O 1
ATOM 926 N N . LEU A 1 121 ? -4.623 2.315 5.316 1.00 98.00 121 LEU A N 1
ATOM 927 C CA . LEU A 1 121 ? -3.944 1.692 6.455 1.00 98.00 121 LEU A CA 1
ATOM 928 C C . LEU A 1 121 ? -3.612 2.704 7.555 1.00 98.00 121 LEU A C 1
ATOM 930 O O . LEU A 1 121 ? -3.743 2.375 8.731 1.00 98.00 121 LEU A O 1
ATOM 934 N N . GLU A 1 122 ? -3.195 3.915 7.190 1.00 97.94 122 GLU A N 1
ATOM 935 C CA . GLU A 1 122 ? -2.907 4.994 8.140 1.00 97.94 122 GLU A CA 1
ATOM 936 C C . GLU A 1 122 ? -4.162 5.385 8.927 1.00 97.94 122 GLU A C 1
ATOM 938 O O . GLU A 1 122 ? -4.125 5.387 10.157 1.00 97.94 122 GLU A O 1
ATOM 943 N N . THR A 1 123 ? -5.291 5.606 8.246 1.00 97.50 123 THR A N 1
ATOM 944 C CA . THR A 1 123 ? -6.570 5.910 8.909 1.00 97.50 123 THR A CA 1
ATOM 945 C C . THR A 1 123 ? -7.043 4.751 9.784 1.00 97.50 123 THR A C 1
ATOM 947 O O . THR A 1 123 ? -7.360 4.945 10.952 1.00 97.50 123 THR A O 1
ATOM 950 N N . SER A 1 124 ? -7.018 3.516 9.267 1.00 97.19 124 SER A N 1
ATOM 951 C CA . SER A 1 124 ? -7.438 2.349 10.052 1.00 97.19 124 SER A CA 1
ATOM 952 C C . SER A 1 124 ? -6.570 2.138 11.291 1.00 97.19 124 SER A C 1
ATOM 954 O O . SER A 1 124 ? -7.063 1.645 12.307 1.00 97.19 124 SER A O 1
ATOM 956 N N . ARG A 1 125 ? -5.278 2.466 11.218 1.00 97.88 125 ARG A N 1
ATOM 957 C CA . ARG A 1 125 ? -4.381 2.407 12.369 1.00 97.88 125 ARG A CA 1
ATOM 958 C C . ARG A 1 125 ? -4.766 3.448 13.416 1.00 97.88 125 ARG A C 1
ATOM 960 O O . ARG A 1 125 ? -4.821 3.101 14.591 1.00 97.88 125 ARG A O 1
ATOM 967 N N . GLU A 1 126 ? -5.021 4.684 13.001 1.00 97.94 126 GLU A N 1
ATOM 968 C CA . GLU A 1 126 ? -5.436 5.764 13.900 1.00 97.94 126 GLU A CA 1
ATOM 969 C C . GLU A 1 126 ? -6.733 5.408 14.643 1.00 97.94 126 GLU A C 1
ATOM 971 O O . GLU A 1 126 ? -6.777 5.489 15.873 1.00 97.94 126 GLU A O 1
ATOM 976 N N . ASP A 1 127 ? -7.730 4.888 13.921 1.00 97.88 127 ASP A N 1
ATOM 977 C CA . ASP A 1 127 ? -8.999 4.429 14.495 1.00 97.88 127 ASP A CA 1
ATOM 978 C C . ASP A 1 127 ? -8.795 3.307 15.526 1.00 97.88 127 ASP A C 1
ATOM 980 O O . ASP A 1 127 ? -9.406 3.304 16.599 1.00 97.88 127 ASP A O 1
ATOM 984 N N . LEU A 1 128 ? -7.932 2.332 15.218 1.00 97.88 128 LEU A N 1
ATOM 985 C CA . LEU A 1 128 ? -7.616 1.232 16.132 1.00 97.88 128 LEU A CA 1
ATOM 986 C C . LEU A 1 128 ? -6.874 1.721 17.379 1.00 97.88 128 LEU A C 1
ATOM 988 O O . LEU A 1 128 ? -7.144 1.242 18.482 1.00 97.88 128 LEU A O 1
ATOM 992 N N . GLU A 1 129 ? -5.951 2.670 17.227 1.00 97.81 129 GLU A N 1
ATOM 993 C CA . GLU A 1 129 ? -5.247 3.281 18.353 1.00 97.81 129 GLU A CA 1
ATOM 994 C C . GLU A 1 129 ? -6.215 4.072 19.247 1.00 97.81 129 GLU A C 1
ATOM 996 O O . GLU A 1 129 ? -6.119 3.986 20.472 1.00 97.81 129 GLU A O 1
ATOM 1001 N N . GLU A 1 130 ? -7.188 4.785 18.675 1.00 97.62 130 GLU A N 1
ATOM 1002 C CA . GLU A 1 130 ? -8.231 5.471 19.444 1.00 97.62 130 GLU A CA 1
ATOM 1003 C C . GLU A 1 130 ? -9.133 4.496 20.205 1.00 97.62 130 GLU A C 1
ATOM 1005 O O . GLU A 1 130 ? -9.360 4.668 21.406 1.00 97.62 130 GLU A O 1
ATOM 1010 N N . GLN A 1 131 ? -9.599 3.438 19.540 1.00 97.38 131 GLN A N 1
ATOM 1011 C CA . GLN A 1 131 ? -10.403 2.395 20.178 1.00 97.38 131 GLN A CA 1
ATOM 1012 C C . GLN A 1 131 ? -9.647 1.733 21.330 1.00 97.38 131 GLN A C 1
ATOM 1014 O O . GLN A 1 131 ? -10.214 1.528 22.402 1.00 97.38 131 GLN A O 1
ATOM 1019 N N . ASN A 1 132 ? -8.358 1.445 21.147 1.00 97.38 132 ASN A N 1
ATOM 1020 C CA . ASN A 1 132 ? -7.525 0.856 22.188 1.00 97.38 132 ASN A CA 1
ATOM 1021 C C . ASN A 1 132 ? -7.352 1.808 23.385 1.00 97.38 132 ASN A C 1
ATOM 1023 O O . ASN A 1 132 ? -7.552 1.396 24.529 1.00 97.38 132 ASN A O 1
ATOM 1027 N N . ARG A 1 133 ? -7.084 3.101 23.137 1.00 97.31 133 ARG A N 1
ATOM 1028 C CA . ARG A 1 133 ? -7.033 4.125 24.199 1.00 97.31 133 ARG A CA 1
ATOM 1029 C C . ARG A 1 133 ? -8.336 4.179 24.990 1.00 97.31 133 ARG A C 1
ATOM 1031 O O . ARG A 1 133 ? -8.302 4.196 26.216 1.00 97.31 133 ARG A O 1
ATOM 1038 N N . ARG A 1 134 ? -9.476 4.174 24.296 1.00 97.31 134 ARG A N 1
ATOM 1039 C CA . ARG A 1 134 ? -10.799 4.195 24.927 1.00 97.31 134 ARG A CA 1
ATOM 1040 C C . ARG A 1 134 ? -11.040 2.957 25.785 1.00 97.31 134 ARG A C 1
ATOM 1042 O O . ARG A 1 134 ? -11.414 3.095 26.942 1.00 97.31 134 ARG A O 1
ATOM 1049 N N . LEU A 1 135 ? -10.795 1.766 25.242 1.00 96.88 135 LEU A N 1
ATOM 1050 C CA . LEU A 1 135 ? -10.975 0.511 25.975 1.00 96.88 135 LEU A CA 1
ATOM 1051 C C . LEU A 1 135 ? -10.069 0.435 27.206 1.00 96.88 135 LEU A C 1
ATOM 1053 O O . LEU A 1 135 ? -10.504 -0.020 28.260 1.00 96.88 135 LEU A O 1
ATOM 1057 N N . THR A 1 136 ? -8.832 0.914 27.088 1.00 96.44 136 THR A N 1
ATOM 1058 C CA . THR A 1 136 ? -7.892 0.972 28.212 1.00 96.44 136 THR A CA 1
ATOM 1059 C C . THR A 1 136 ? -8.394 1.927 29.294 1.00 96.44 136 THR A C 1
ATOM 1061 O O . THR A 1 136 ? -8.414 1.558 30.463 1.00 96.44 136 THR A O 1
ATOM 1064 N N . ALA A 1 137 ? -8.893 3.110 28.922 1.00 95.50 137 ALA A N 1
ATOM 1065 C CA . ALA A 1 137 ? -9.484 4.049 29.875 1.00 95.50 137 ALA A CA 1
ATOM 1066 C C . ALA A 1 137 ? -10.741 3.480 30.565 1.00 95.50 137 ALA A C 1
ATOM 1068 O O . ALA A 1 137 ? -10.919 3.650 31.772 1.00 95.50 137 ALA A O 1
ATOM 1069 N N . ASP A 1 138 ? -11.595 2.769 29.821 1.00 95.38 138 ASP A N 1
ATOM 1070 C CA . ASP A 1 138 ? -12.774 2.093 30.372 1.00 95.38 138 ASP A CA 1
ATOM 1071 C C . ASP A 1 138 ? -12.365 0.992 31.373 1.00 95.38 138 ASP A C 1
ATOM 1073 O O . ASP A 1 138 ? -12.976 0.862 32.440 1.00 95.38 138 ASP A O 1
ATOM 1077 N N . MET A 1 139 ? -11.305 0.231 31.066 1.00 95.00 139 MET A N 1
ATOM 1078 C CA . MET A 1 139 ? -10.721 -0.760 31.977 1.00 95.00 139 MET A CA 1
ATOM 1079 C C . MET A 1 139 ? -10.154 -0.113 33.242 1.00 95.00 139 MET A C 1
ATOM 1081 O O . MET A 1 139 ? -10.522 -0.533 34.336 1.00 95.00 139 MET A O 1
ATOM 1085 N N . GLU A 1 140 ? -9.333 0.932 33.118 1.00 94.06 140 GLU A N 1
ATOM 1086 C CA . GLU A 1 140 ? -8.778 1.669 34.263 1.00 94.06 140 GLU A CA 1
ATOM 1087 C C . GLU A 1 140 ? -9.890 2.210 35.169 1.00 94.06 140 GLU A C 1
ATOM 1089 O O . GLU A 1 140 ? -9.840 2.089 36.396 1.00 94.06 140 GLU A O 1
ATOM 1094 N N . HIS A 1 141 ? -10.945 2.770 34.574 1.00 93.00 141 HIS A N 1
ATOM 1095 C CA . HIS A 1 141 ? -12.092 3.263 35.324 1.00 93.00 141 HIS A CA 1
ATOM 1096 C C . HIS A 1 141 ? -12.801 2.136 36.091 1.00 93.00 141 HIS A C 1
ATOM 1098 O O . HIS A 1 141 ? -13.160 2.309 37.262 1.00 93.00 141 HIS A O 1
ATOM 1104 N N . LEU A 1 142 ? -12.990 0.975 35.456 1.00 93.31 142 LEU A N 1
ATOM 1105 C CA . LEU A 1 142 ? -13.601 -0.186 36.097 1.00 93.31 142 LEU A CA 1
ATOM 1106 C C . LEU A 1 142 ? -12.720 -0.750 37.217 1.00 93.31 142 LEU A C 1
ATOM 1108 O O . LEU A 1 142 ? -13.245 -1.066 38.281 1.00 93.31 142 LEU A O 1
ATOM 1112 N N . GLU A 1 143 ? -11.404 -0.829 37.024 1.00 91.12 143 GLU A N 1
ATOM 1113 C CA . GLU A 1 143 ? -10.452 -1.260 38.053 1.00 91.12 143 GLU A CA 1
ATOM 1114 C C . GLU A 1 143 ? -10.480 -0.333 39.271 1.00 91.12 143 GLU A C 1
ATOM 1116 O O . GLU A 1 143 ? -10.543 -0.802 40.410 1.00 91.12 143 GLU A O 1
ATOM 1121 N N . ILE A 1 144 ? -10.525 0.984 39.054 1.00 90.38 144 ILE A N 1
ATOM 1122 C CA . ILE A 1 144 ? -10.666 1.967 40.133 1.00 90.38 1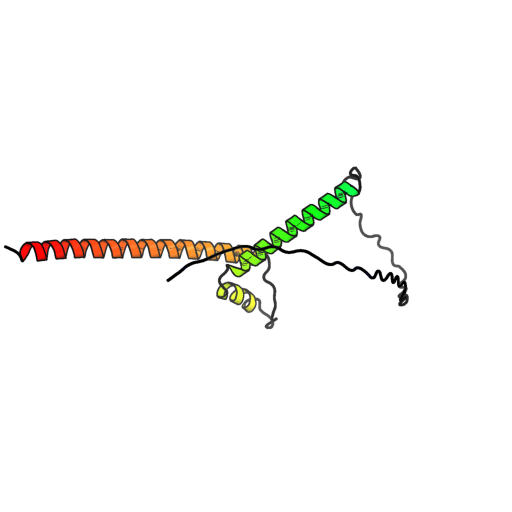44 ILE A CA 1
ATOM 1123 C C . ILE A 1 144 ? -12.007 1.787 40.857 1.00 90.38 144 ILE A C 1
ATOM 1125 O O . ILE A 1 144 ? -12.051 1.796 42.091 1.00 90.38 144 ILE A O 1
ATOM 1129 N N . ALA A 1 145 ? -13.110 1.630 40.121 1.00 89.12 145 ALA A N 1
ATOM 1130 C CA . ALA A 1 145 ? -14.437 1.434 40.705 1.00 89.12 145 ALA A CA 1
ATOM 1131 C C . ALA A 1 145 ? -14.522 0.124 41.506 1.00 89.12 145 ALA A C 1
ATOM 1133 O O . ALA A 1 145 ? -15.039 0.114 42.626 1.00 89.12 145 ALA A O 1
ATOM 1134 N N . TRP A 1 146 ? -13.960 -0.958 40.968 1.00 86.94 146 TRP A N 1
ATOM 1135 C CA . TRP A 1 146 ? -13.885 -2.258 41.621 1.00 86.94 146 TRP A CA 1
ATOM 1136 C C . TRP A 1 146 ? -13.003 -2.210 42.869 1.00 86.94 146 TRP A C 1
ATOM 1138 O O . TRP A 1 146 ? -13.430 -2.651 43.931 1.00 86.94 146 TRP A O 1
ATOM 1148 N N . GLY A 1 147 ? -11.821 -1.593 42.796 1.00 84.12 147 GLY A N 1
ATOM 1149 C CA . GLY A 1 147 ? -10.934 -1.399 43.945 1.00 84.12 147 GLY A CA 1
ATOM 1150 C C . GLY A 1 147 ? -11.587 -0.584 45.065 1.00 84.12 147 GLY A C 1
ATOM 1151 O O . GLY A 1 147 ? -11.456 -0.928 46.239 1.00 84.12 147 GLY A O 1
ATOM 1152 N N . ARG A 1 148 ? -12.375 0.445 44.720 1.00 78.81 148 ARG A N 1
ATOM 1153 C CA . ARG A 1 148 ? -13.184 1.209 45.690 1.00 78.81 148 ARG A CA 1
ATOM 1154 C C . ARG A 1 148 ? -14.302 0.372 46.312 1.00 78.81 148 ARG A C 1
ATOM 1156 O O . ARG A 1 148 ? -14.574 0.526 47.500 1.00 78.81 148 ARG A O 1
ATOM 1163 N N . LEU A 1 149 ? -14.959 -0.488 45.534 1.00 74.69 149 LEU A N 1
ATOM 1164 C CA . LEU A 1 149 ? -16.040 -1.345 46.023 1.00 74.69 149 LEU A CA 1
ATOM 1165 C C . LEU A 1 149 ? -15.506 -2.463 46.930 1.00 74.69 149 LEU A C 1
ATOM 1167 O O . LEU A 1 149 ? -16.042 -2.674 48.013 1.00 74.69 149 LEU A O 1
ATOM 1171 N N . VAL A 1 150 ? -14.413 -3.121 46.536 1.00 72.44 150 VAL A N 1
ATOM 1172 C CA . VAL A 1 150 ? -13.750 -4.174 47.321 1.00 72.44 150 VAL A CA 1
ATOM 1173 C C . VAL A 1 150 ? -13.102 -3.603 48.584 1.00 72.44 150 VAL A C 1
ATOM 1175 O O . VAL A 1 150 ? -13.267 -4.178 49.657 1.00 72.44 150 VAL A O 1
ATOM 1178 N N . GLY A 1 151 ? -12.463 -2.430 48.506 1.00 62.97 151 GLY A N 1
ATOM 1179 C CA . GLY A 1 151 ? -11.932 -1.719 49.676 1.00 62.97 151 GLY A CA 1
ATOM 1180 C C . GLY A 1 151 ? -13.009 -1.226 50.653 1.00 62.97 151 GLY A C 1
ATOM 1181 O O . GLY A 1 151 ? -12.709 -0.966 51.812 1.00 62.97 151 GLY A O 1
ATOM 1182 N N . ARG A 1 152 ? -14.273 -1.134 50.216 1.00 59.47 152 ARG A N 1
ATOM 1183 C CA . ARG A 1 152 ? -15.437 -0.835 51.069 1.00 59.47 152 ARG A CA 1
ATOM 1184 C C . ARG A 1 152 ? -16.096 -2.094 51.652 1.00 59.47 152 ARG A C 1
ATOM 1186 O O . ARG A 1 152 ? -16.939 -1.967 52.535 1.00 59.47 152 ARG A O 1
ATOM 1193 N N . MET A 1 153 ? -15.731 -3.288 51.176 1.00 49.69 153 MET A N 1
ATOM 1194 C CA . MET A 1 153 ? -16.366 -4.562 51.544 1.00 49.69 153 MET A CA 1
ATOM 1195 C C . MET A 1 153 ? -15.523 -5.438 52.490 1.00 49.69 153 MET A C 1
ATOM 1197 O O . MET A 1 153 ? -15.962 -6.529 52.838 1.00 49.69 153 MET A O 1
ATOM 1201 N N . MET A 1 154 ? -14.350 -4.971 52.932 1.00 49.28 154 MET A N 1
ATOM 1202 C CA . MET A 1 154 ? -13.505 -5.663 53.918 1.00 49.28 154 MET A CA 1
ATOM 1203 C C . MET A 1 154 ? -13.157 -4.724 55.091 1.00 49.28 154 MET A C 1
ATOM 1205 O O . MET A 1 154 ? -12.271 -3.883 54.927 1.00 49.28 154 MET A O 1
ATOM 1209 N N . PRO A 1 155 ? -13.877 -4.816 56.231 1.00 53.53 155 PRO A N 1
ATOM 1210 C CA . PRO A 1 155 ? -13.474 -4.245 57.519 1.00 53.53 155 PRO A CA 1
ATOM 1211 C C . PRO A 1 155 ? -12.453 -5.115 58.269 1.00 53.53 155 PRO A C 1
ATOM 1213 O O . PRO A 1 155 ? -12.481 -6.357 58.101 1.00 53.53 155 PRO A O 1
#

Sequence (155 aa):
MGSKGRRKSTQTTERESEKEKFGMKRSSEAADSRHTQSTGIPPPNKRALSDGDPPKVRHNHNITEKRYRSRLNDQFDTLLSALPASSVAAIEGSSGGKEQPGRKISKAEVLILAKEHIQALETSREDLEEQNRRLTADMEHLEIAWGRLVGRMMP

Radius of gyration: 36.1 Å; chains: 1; bounding box: 55×63×111 Å

Secondary structure (DSSP, 8-state):
--------------------------------------------------TTS-HHHHHHHHHHHHHHHHHHHHHHHHHHHHS-HHHHHHHHHHSSSS--TT-PPPHHHHHHHHHHHHHHHHHHHHHHHHHHHHHHHHHHHHHHHHHHHHHTS--

Foldseek 3Di:
DDDDDDDDDDDDDDDDDDDDDDDDDDDDDDDDDDDDDDDDDDPPDPDDPDPPDDPVVVVVVVVVVVVVVVVVVVVLVVLVVVFDVVLVVCVQPVPDDDNDPDPDDDSVNSVVRSVVVVVVVVVVVVVVVVVVVVVVVVVVVVVVVVCVVVVVVDD